Protein AF-A0A4Q6BEH5-F1 (afdb_monomer)

Nearest PDB structures (foldseek):
  8dt0-assembly1_A  TM=5.234E-01  e=3.826E+00  synthetic construct
  7x8v-assembly5_E  TM=5.220E-01  e=7.851E+00  Oryza sativa Japonica Group

Structure (mmCIF, N/CA/C/O backbone):
data_AF-A0A4Q6BEH5-F1
#
_entry.id   AF-A0A4Q6BEH5-F1
#
loop_
_atom_site.group_PDB
_atom_site.id
_atom_site.type_symbol
_atom_site.label_atom_id
_atom_site.label_alt_id
_atom_site.label_comp_id
_atom_site.label_asym_id
_atom_site.label_entity_id
_atom_site.label_seq_id
_atom_site.pdbx_PDB_ins_code
_atom_site.Cartn_x
_atom_site.Cartn_y
_atom_site.Cartn_z
_atom_site.occupancy
_atom_site.B_iso_or_equiv
_atom_site.auth_seq_id
_atom_site.auth_comp_id
_atom_site.auth_asym_id
_atom_site.auth_atom_id
_atom_site.pdbx_PDB_model_num
ATOM 1 N N . MET A 1 1 ? -16.291 10.462 12.151 1.00 59.78 1 MET A N 1
ATOM 2 C CA . MET A 1 1 ? -16.448 9.202 11.387 1.00 59.78 1 MET A CA 1
ATOM 3 C C . MET A 1 1 ? -16.302 9.312 9.857 1.00 59.78 1 MET A C 1
ATOM 5 O O . MET A 1 1 ? -15.693 8.395 9.317 1.00 59.78 1 MET A O 1
ATOM 9 N N . PRO A 1 2 ? -16.763 10.353 9.124 1.00 71.38 2 PRO A N 1
ATOM 10 C CA . PRO A 1 2 ? -16.763 10.308 7.649 1.00 71.38 2 PRO A CA 1
ATOM 11 C C . PRO A 1 2 ? -15.358 10.316 7.018 1.00 71.38 2 PRO A C 1
ATOM 13 O O . PRO A 1 2 ? -15.112 9.584 6.066 1.00 71.38 2 PRO A O 1
ATOM 16 N N . HIS A 1 3 ? -14.400 11.058 7.586 1.00 79.31 3 HIS A N 1
ATOM 17 C CA . HIS A 1 3 ? -13.045 11.169 7.022 1.00 79.31 3 HIS A CA 1
ATOM 18 C C . HIS A 1 3 ? -12.261 9.849 7.006 1.00 79.31 3 HIS A C 1
ATOM 20 O O . HIS A 1 3 ? -11.542 9.573 6.049 1.00 79.31 3 HIS A O 1
ATOM 26 N N . PHE A 1 4 ? -12.417 9.015 8.038 1.00 83.50 4 PHE A N 1
ATOM 27 C CA . PHE A 1 4 ? -11.734 7.723 8.118 1.00 83.50 4 PHE A CA 1
ATOM 28 C C . PHE A 1 4 ? -12.207 6.766 7.020 1.00 83.50 4 PHE A C 1
ATOM 30 O O . PHE A 1 4 ? -11.389 6.145 6.342 1.00 83.50 4 PHE A O 1
ATOM 37 N N . LEU A 1 5 ? -13.523 6.698 6.799 1.00 85.62 5 LEU A N 1
ATOM 38 C CA . LEU A 1 5 ? -14.100 5.885 5.734 1.00 85.62 5 LEU A CA 1
ATOM 39 C C . LEU A 1 5 ? -13.621 6.365 4.357 1.00 85.62 5 LEU A C 1
ATOM 41 O O . LEU A 1 5 ? -13.218 5.544 3.536 1.00 85.62 5 LEU A O 1
ATOM 45 N N . SER A 1 6 ? -13.584 7.681 4.128 1.00 88.38 6 SER A N 1
ATOM 46 C CA . SER A 1 6 ? -13.083 8.251 2.873 1.00 88.38 6 SER A CA 1
ATOM 47 C C . SER A 1 6 ? -11.621 7.886 2.603 1.00 88.38 6 SER A C 1
ATOM 49 O O . SER A 1 6 ? -11.298 7.499 1.484 1.00 88.38 6 SER A O 1
ATOM 51 N N . ILE A 1 7 ? -10.744 7.942 3.616 1.00 89.25 7 ILE A N 1
ATOM 52 C CA . ILE A 1 7 ? -9.331 7.536 3.482 1.00 89.25 7 ILE A CA 1
ATOM 53 C C . ILE A 1 7 ? -9.224 6.053 3.113 1.00 89.25 7 ILE A C 1
ATOM 55 O O . ILE A 1 7 ? -8.449 5.688 2.228 1.00 89.25 7 ILE A O 1
ATOM 59 N N . GLN A 1 8 ? -10.012 5.191 3.757 1.00 87.94 8 GLN A N 1
ATOM 60 C CA . GLN A 1 8 ? -10.006 3.757 3.467 1.00 87.94 8 GLN A CA 1
ATOM 61 C C . GLN A 1 8 ? -10.493 3.444 2.055 1.00 87.94 8 GLN A C 1
ATOM 63 O O . GLN A 1 8 ? -9.869 2.644 1.365 1.00 87.94 8 GLN A O 1
ATOM 68 N N . LEU A 1 9 ? -11.586 4.074 1.621 1.00 90.50 9 LEU A N 1
ATOM 69 C CA . LEU A 1 9 ? -12.121 3.888 0.274 1.00 90.50 9 LEU A CA 1
ATOM 70 C C . LEU A 1 9 ? -11.135 4.397 -0.773 1.00 90.50 9 LEU A C 1
ATOM 72 O O . LEU A 1 9 ? -10.811 3.667 -1.704 1.00 90.50 9 LEU A O 1
ATOM 76 N N . PHE A 1 10 ? -10.602 5.605 -0.585 1.00 92.88 10 PHE A N 1
ATOM 77 C CA . PHE A 1 10 ? -9.619 6.187 -1.490 1.00 92.88 10 PHE A CA 1
ATOM 78 C C . PHE A 1 10 ? -8.387 5.285 -1.630 1.00 92.88 10 PHE A C 1
ATOM 80 O O . PHE A 1 10 ? -8.060 4.852 -2.731 1.00 92.88 10 PHE A O 1
ATOM 87 N N . THR A 1 11 ? -7.743 4.927 -0.516 1.00 90.31 11 THR A N 1
ATOM 88 C CA . THR A 1 11 ? -6.553 4.056 -0.545 1.00 90.31 11 THR A CA 1
ATOM 89 C C . THR A 1 11 ? -6.863 2.642 -1.035 1.00 90.31 11 THR A C 1
ATOM 9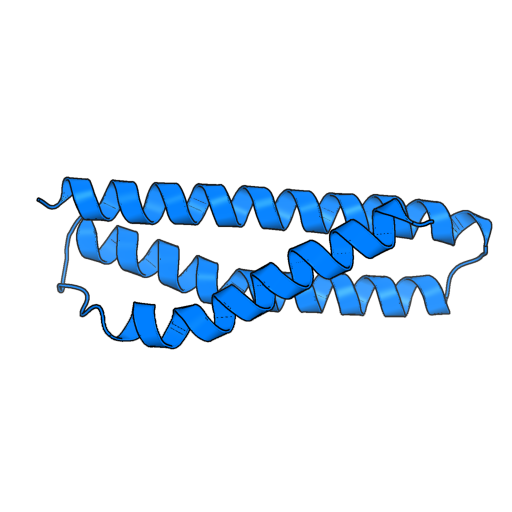1 O O . THR A 1 11 ? -6.016 2.026 -1.674 1.00 90.31 11 THR A O 1
ATOM 94 N N . GLY A 1 12 ? -8.085 2.147 -0.819 1.00 90.31 12 GLY A N 1
ATOM 95 C CA . GLY A 1 12 ? -8.559 0.877 -1.368 1.00 90.31 12 GLY A CA 1
ATOM 96 C C . GLY A 1 12 ? -8.711 0.901 -2.890 1.00 90.31 12 GLY A C 1
ATOM 97 O O . GLY A 1 12 ? -8.268 -0.030 -3.559 1.00 90.31 12 GLY A O 1
ATOM 98 N N . VAL A 1 13 ? -9.256 1.983 -3.460 1.00 94.50 13 VAL A N 1
ATOM 99 C CA . VAL A 1 13 ? -9.303 2.171 -4.922 1.00 94.50 13 VAL A CA 1
ATOM 100 C C . VAL A 1 13 ? -7.888 2.206 -5.494 1.00 94.50 13 VAL A C 1
ATOM 102 O O . VAL A 1 13 ? -7.611 1.509 -6.467 1.00 94.50 13 VAL A O 1
ATOM 105 N N . ILE A 1 14 ? -6.969 2.943 -4.860 1.00 92.81 14 ILE A N 1
ATOM 106 C CA . ILE A 1 14 ? -5.559 2.968 -5.275 1.00 92.81 14 ILE A CA 1
ATOM 107 C C . ILE A 1 14 ? -4.937 1.565 -5.205 1.00 92.81 14 ILE A C 1
ATOM 109 O O . ILE A 1 14 ? -4.244 1.162 -6.135 1.00 92.81 14 ILE A O 1
ATOM 113 N N . ALA A 1 15 ? -5.213 0.788 -4.155 1.00 92.19 15 ALA A N 1
ATOM 114 C CA . ALA A 1 15 ? -4.714 -0.582 -4.041 1.00 92.19 15 ALA A CA 1
ATOM 115 C C . ALA A 1 15 ? -5.239 -1.475 -5.177 1.00 92.19 15 ALA A C 1
ATOM 117 O O . ALA A 1 15 ? -4.476 -2.249 -5.751 1.00 92.19 15 ALA A O 1
ATOM 118 N N . GLY A 1 16 ? -6.509 -1.314 -5.560 1.00 91.06 16 GLY A N 1
ATOM 119 C CA . GLY A 1 16 ? -7.082 -1.972 -6.735 1.00 91.06 16 GLY A CA 1
ATOM 120 C C . GLY A 1 16 ? -6.371 -1.581 -8.034 1.00 91.06 16 GLY A C 1
ATOM 121 O O . GLY A 1 16 ? -6.014 -2.453 -8.826 1.00 91.06 16 GLY A O 1
ATOM 122 N N . LEU A 1 17 ? -6.082 -0.291 -8.228 1.00 92.25 17 LEU A N 1
ATOM 123 C CA . LEU A 1 17 ? -5.330 0.188 -9.395 1.00 92.25 17 LEU A CA 1
ATOM 124 C C . LEU A 1 17 ? -3.919 -0.404 -9.464 1.00 92.25 17 LEU A C 1
ATOM 126 O O . LEU A 1 17 ? -3.437 -0.687 -10.556 1.00 92.25 17 LEU A O 1
ATOM 130 N N . PHE A 1 18 ? -3.267 -0.640 -8.325 1.00 91.44 18 PHE A N 1
ATOM 131 C CA . PHE A 1 18 ? -1.946 -1.273 -8.291 1.00 91.44 18 PHE A CA 1
ATOM 132 C C . PHE A 1 18 ? -2.003 -2.725 -8.779 1.00 91.44 18 PHE A C 1
ATOM 134 O O . PHE A 1 18 ? -1.142 -3.143 -9.549 1.00 91.44 18 PHE A O 1
ATOM 141 N N . VAL A 1 19 ? -3.049 -3.471 -8.407 1.00 91.81 19 VAL A N 1
ATOM 142 C CA . VAL A 1 19 ? -3.272 -4.841 -8.898 1.00 91.81 19 VAL A CA 1
ATOM 143 C C . VAL A 1 19 ? -3.536 -4.852 -10.406 1.00 91.81 19 VAL A C 1
ATOM 145 O O . VAL A 1 19 ? -2.978 -5.682 -11.117 1.00 91.81 19 VAL A O 1
ATOM 148 N N . VAL A 1 20 ? -4.331 -3.907 -10.914 1.00 91.62 20 VAL A N 1
ATOM 149 C CA . VAL A 1 20 ? -4.589 -3.759 -12.360 1.00 91.62 20 VAL A CA 1
ATOM 150 C C . VAL A 1 20 ? -3.339 -3.291 -13.119 1.00 91.62 20 VAL A C 1
ATOM 152 O O . VAL A 1 20 ? -3.136 -3.662 -14.273 1.00 91.62 20 VAL A O 1
ATOM 155 N N . GLY A 1 21 ? -2.475 -2.508 -12.472 1.00 86.88 21 GLY A N 1
ATOM 156 C CA . GLY A 1 21 ? -1.209 -2.040 -13.030 1.00 86.88 21 GLY A CA 1
ATOM 157 C C . GLY A 1 21 ? -0.123 -3.117 -13.107 1.00 86.88 21 GLY A C 1
ATOM 158 O O . GLY A 1 21 ? 0.775 -2.992 -13.936 1.00 86.88 21 GLY A O 1
ATOM 159 N N . LEU A 1 22 ? -0.201 -4.186 -12.302 1.00 88.00 22 LEU A N 1
ATOM 160 C CA . LEU A 1 22 ? 0.786 -5.276 -12.303 1.00 88.00 22 LEU A CA 1
ATOM 161 C C . LEU A 1 22 ? 0.961 -5.925 -13.689 1.00 88.00 22 LEU A C 1
ATOM 163 O O . LEU A 1 22 ? 2.101 -5.984 -14.146 1.00 88.00 22 LEU A O 1
ATOM 167 N N . PRO A 1 23 ? -0.103 -6.363 -14.398 1.00 86.06 23 PRO A N 1
ATOM 168 C CA . PRO A 1 23 ? 0.020 -6.873 -15.762 1.00 86.06 23 PRO A CA 1
ATOM 169 C C . PRO A 1 23 ? 0.736 -5.907 -16.706 1.00 86.06 23 PRO A C 1
ATOM 171 O O . PRO A 1 23 ? 1.642 -6.316 -17.424 1.00 86.06 23 PRO A O 1
ATOM 174 N N . VAL A 1 24 ? 0.379 -4.619 -16.666 1.00 85.75 24 VAL A N 1
ATOM 175 C CA . VAL A 1 24 ? 0.999 -3.586 -17.512 1.00 85.75 24 VAL A CA 1
ATOM 176 C C . VAL A 1 24 ? 2.488 -3.447 -17.194 1.00 85.75 24 VAL A C 1
ATOM 178 O O . VAL A 1 24 ? 3.308 -3.329 -18.099 1.00 85.75 24 VAL A O 1
ATOM 181 N N . TRP A 1 25 ? 2.852 -3.511 -15.914 1.00 88.62 25 TRP A N 1
ATOM 182 C CA . TRP A 1 25 ? 4.241 -3.425 -15.470 1.00 88.62 25 TRP A CA 1
ATOM 183 C C . TRP A 1 25 ? 5.077 -4.637 -15.891 1.00 88.62 25 TRP A C 1
ATOM 185 O O . TRP A 1 25 ? 6.235 -4.488 -16.278 1.00 88.62 25 TRP A O 1
ATOM 195 N N . LEU A 1 26 ? 4.482 -5.833 -15.846 1.00 85.56 26 LEU A N 1
ATOM 196 C CA . LEU A 1 26 ? 5.119 -7.090 -16.244 1.00 85.56 26 LEU A CA 1
ATOM 197 C C . LEU A 1 26 ? 5.380 -7.184 -17.753 1.00 85.56 26 LEU A C 1
ATOM 199 O O . LEU A 1 26 ? 6.283 -7.912 -18.155 1.00 85.56 26 LEU A O 1
ATOM 203 N N . LEU A 1 27 ? 4.635 -6.443 -18.581 1.00 84.62 27 LEU A N 1
ATOM 204 C CA . LEU A 1 27 ? 4.917 -6.338 -20.018 1.00 84.62 27 LEU A CA 1
ATOM 205 C C . LEU A 1 27 ? 6.215 -5.570 -20.312 1.00 84.62 27 LEU A C 1
ATOM 207 O O . LEU A 1 27 ? 6.797 -5.744 -21.382 1.00 84.62 27 LEU A O 1
ATOM 211 N N . GLY A 1 28 ? 6.689 -4.737 -19.382 1.00 79.31 28 GLY A N 1
ATOM 212 C CA . GLY A 1 28 ? 8.020 -4.146 -19.477 1.00 79.31 28 GLY A CA 1
ATOM 213 C C . GLY A 1 28 ? 9.081 -5.217 -19.233 1.00 79.31 28 GLY A C 1
ATOM 214 O O . GLY A 1 28 ? 9.195 -5.712 -18.116 1.00 79.31 28 GLY A O 1
ATOM 215 N N . LEU A 1 29 ? 9.857 -5.581 -20.257 1.00 74.25 29 LEU A N 1
ATOM 216 C CA . LEU A 1 29 ? 10.973 -6.520 -20.119 1.00 74.25 29 LEU A CA 1
ATOM 217 C C . LEU A 1 29 ? 12.158 -5.815 -19.433 1.00 74.25 29 LEU A C 1
ATOM 219 O O . LEU A 1 29 ? 12.735 -4.900 -20.028 1.00 74.25 29 LEU A O 1
ATOM 223 N N . PRO A 1 30 ? 12.556 -6.200 -18.205 1.00 73.31 30 PRO A N 1
ATOM 2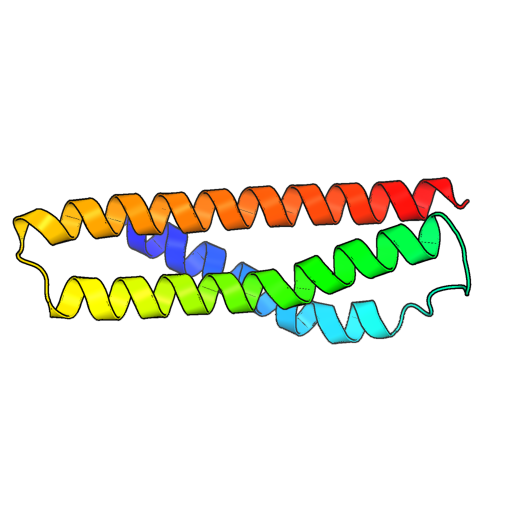24 C CA . PRO A 1 30 ? 13.758 -5.649 -17.601 1.00 73.31 30 PRO A CA 1
ATOM 225 C C . PRO A 1 30 ? 14.993 -6.172 -18.348 1.00 73.31 30 PRO A C 1
ATOM 227 O O . PRO A 1 30 ? 15.145 -7.375 -18.553 1.00 73.31 30 PRO A O 1
ATOM 230 N N . GLY A 1 31 ? 15.899 -5.271 -18.735 1.00 68.19 31 GLY A N 1
ATOM 231 C CA . GLY A 1 31 ? 17.253 -5.659 -19.140 1.00 68.19 31 GLY A CA 1
ATOM 232 C C . GLY A 1 31 ? 18.004 -6.359 -17.997 1.00 68.19 31 GLY A C 1
ATOM 233 O O . GLY A 1 31 ? 17.627 -6.232 -16.833 1.00 68.19 31 GLY A O 1
ATOM 234 N N . VAL A 1 32 ? 19.066 -7.099 -18.327 1.00 66.69 32 VAL A N 1
ATOM 235 C CA . VAL A 1 32 ? 19.764 -7.982 -17.370 1.00 66.69 32 VAL A CA 1
ATOM 236 C C . VAL A 1 32 ? 20.474 -7.196 -16.263 1.00 66.69 32 VAL A C 1
ATOM 238 O O . VAL A 1 32 ? 20.449 -7.642 -15.125 1.00 66.69 32 VAL A O 1
ATOM 241 N N . ASP A 1 33 ? 20.991 -5.996 -16.549 1.00 63.97 33 ASP A N 1
ATOM 242 C CA . ASP A 1 33 ? 21.576 -5.103 -15.546 1.00 63.97 33 ASP A CA 1
ATOM 243 C C . ASP A 1 33 ? 21.523 -3.638 -16.007 1.00 63.97 33 ASP A C 1
ATOM 245 O O . ASP A 1 33 ? 21.841 -3.318 -17.151 1.00 63.97 33 ASP A O 1
ATOM 249 N N . GLY A 1 34 ? 21.096 -2.727 -15.123 1.00 79.44 34 GLY A N 1
ATOM 250 C CA . GLY A 1 34 ? 21.058 -1.290 -15.412 1.00 79.44 34 GLY A CA 1
ATOM 251 C C . GLY A 1 34 ? 20.124 -0.472 -14.516 1.00 79.44 34 GLY A C 1
ATOM 252 O O . GLY A 1 34 ? 19.345 -1.000 -13.715 1.00 79.44 34 GLY A O 1
ATOM 253 N N . HIS A 1 35 ? 20.177 0.854 -14.671 1.00 81.81 35 HIS A N 1
ATOM 254 C CA . HIS A 1 35 ? 19.291 1.790 -13.966 1.00 81.81 35 HIS A CA 1
ATOM 255 C C . HIS A 1 35 ? 17.801 1.527 -14.260 1.00 81.81 35 HIS A C 1
ATOM 257 O O . HIS A 1 35 ? 16.965 1.686 -13.360 1.00 81.81 35 HIS A O 1
ATOM 263 N N . TYR A 1 36 ? 17.496 1.025 -15.463 1.00 86.06 36 TYR A N 1
ATOM 264 C CA . TYR A 1 36 ? 16.169 0.565 -15.871 1.00 86.06 36 TYR A CA 1
ATOM 265 C C . TYR A 1 36 ? 15.682 -0.629 -15.048 1.00 86.06 36 TYR A C 1
ATOM 267 O O . TYR A 1 36 ? 14.653 -0.531 -14.384 1.00 86.06 36 TYR A O 1
ATOM 275 N N . ALA A 1 37 ? 16.452 -1.720 -14.998 1.00 87.69 37 ALA A N 1
ATOM 276 C CA . A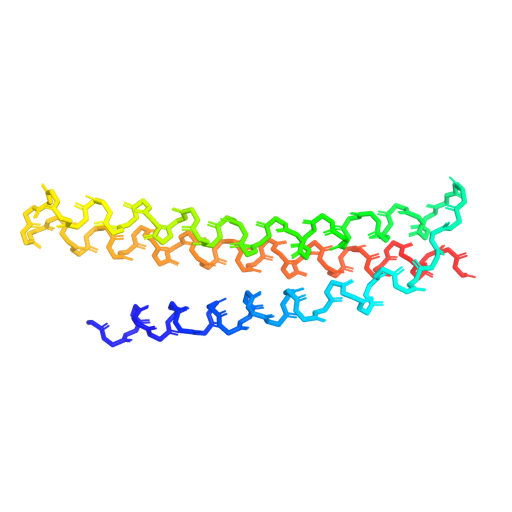LA A 1 37 ? 16.090 -2.932 -14.260 1.00 87.69 37 ALA A CA 1
ATOM 277 C C . ALA A 1 37 ? 15.881 -2.660 -12.759 1.00 87.69 37 ALA A C 1
ATOM 279 O O . ALA A 1 37 ? 14.938 -3.166 -12.145 1.00 87.69 37 ALA A O 1
ATOM 280 N N . ARG A 1 38 ? 16.718 -1.793 -12.168 1.00 88.62 38 ARG A N 1
ATOM 281 C CA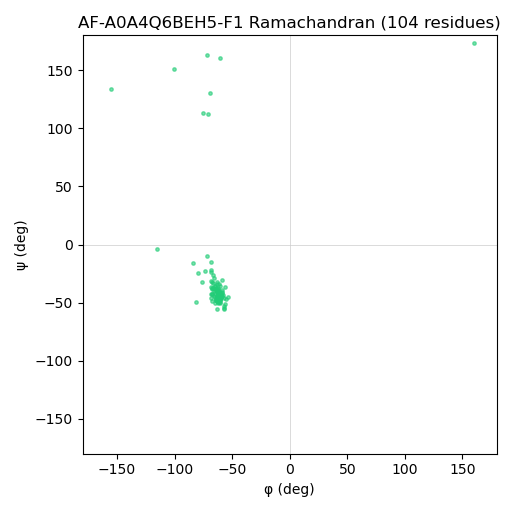 . ARG A 1 38 ? 16.565 -1.355 -10.772 1.00 88.62 38 ARG A CA 1
ATOM 282 C C . ARG A 1 38 ? 15.259 -0.587 -10.555 1.00 88.62 38 ARG A C 1
ATOM 284 O O . ARG A 1 38 ? 14.563 -0.860 -9.578 1.00 88.62 38 ARG A O 1
ATOM 291 N N . GLY A 1 39 ? 14.928 0.350 -11.445 1.00 89.94 39 GLY A N 1
ATOM 292 C CA . GLY A 1 39 ? 13.662 1.082 -11.395 1.00 89.94 39 GLY A CA 1
ATOM 293 C C . GLY A 1 39 ? 12.469 0.143 -11.548 1.00 89.94 39 GLY A C 1
ATOM 294 O O . GLY A 1 39 ? 11.578 0.133 -10.704 1.00 89.94 39 GLY A O 1
ATOM 295 N N . TRP A 1 40 ? 12.508 -0.726 -12.557 1.00 91.88 40 TRP A N 1
ATOM 296 C CA . TRP A 1 40 ? 11.467 -1.713 -12.828 1.00 91.88 40 TRP A CA 1
ATOM 297 C C . TRP A 1 40 ? 11.195 -2.612 -11.617 1.00 91.88 40 TRP A C 1
ATOM 299 O O . TRP A 1 40 ? 10.042 -2.749 -11.206 1.00 91.88 40 TRP A O 1
ATOM 309 N N . LYS A 1 41 ? 12.247 -3.142 -10.976 1.00 91.88 41 LYS A N 1
ATOM 310 C CA . LYS A 1 41 ? 12.135 -3.972 -9.765 1.00 91.88 41 LYS A CA 1
ATOM 311 C C . LYS A 1 41 ? 11.546 -3.200 -8.583 1.00 91.88 41 LYS A C 1
ATOM 313 O O . LYS A 1 41 ? 10.728 -3.749 -7.848 1.00 91.88 41 LYS A O 1
ATOM 318 N N . LEU A 1 42 ? 11.944 -1.939 -8.393 1.00 92.88 42 LEU A N 1
ATOM 319 C CA . LEU A 1 42 ? 11.375 -1.079 -7.350 1.00 92.88 42 LEU A CA 1
ATOM 320 C C . LEU A 1 42 ? 9.873 -0.880 -7.562 1.00 92.88 42 LEU A C 1
ATOM 322 O O . LEU A 1 42 ? 9.102 -1.110 -6.635 1.00 92.88 42 LEU A O 1
ATOM 326 N N . GLY A 1 43 ? 9.455 -0.511 -8.774 1.00 92.56 43 GLY A N 1
ATOM 327 C CA . GLY A 1 43 ? 8.038 -0.321 -9.073 1.00 92.56 43 GLY A CA 1
ATOM 328 C C . GLY A 1 43 ? 7.231 -1.614 -8.977 1.00 92.56 43 GLY A C 1
ATOM 329 O O . GLY A 1 43 ? 6.147 -1.589 -8.406 1.00 92.56 43 GLY A O 1
ATOM 330 N N . LEU A 1 44 ? 7.783 -2.752 -9.415 1.00 93.31 44 LEU A N 1
ATOM 331 C CA . LEU A 1 44 ? 7.130 -4.056 -9.271 1.00 93.31 44 LEU A CA 1
ATOM 332 C C . LEU A 1 44 ? 6.895 -4.396 -7.795 1.00 93.31 44 LEU A C 1
ATOM 334 O O . LEU A 1 44 ? 5.785 -4.761 -7.410 1.00 93.31 44 LEU A O 1
ATOM 338 N N . ASN A 1 45 ? 7.919 -4.216 -6.957 1.00 93.12 45 ASN A N 1
ATOM 339 C CA . ASN A 1 45 ? 7.795 -4.407 -5.515 1.00 93.12 45 ASN A CA 1
ATOM 340 C C . ASN A 1 45 ? 6.717 -3.488 -4.933 1.00 93.12 45 ASN A C 1
ATOM 342 O O . ASN A 1 45 ? 5.900 -3.931 -4.136 1.00 93.12 45 ASN A O 1
ATOM 346 N N . THR A 1 46 ? 6.675 -2.218 -5.335 1.00 94.50 46 THR A N 1
ATOM 347 C CA . THR A 1 46 ? 5.654 -1.278 -4.861 1.00 94.50 46 THR A CA 1
ATOM 348 C C . THR A 1 46 ? 4.242 -1.687 -5.277 1.00 94.50 46 THR A C 1
ATOM 350 O O . THR A 1 46 ? 3.346 -1.693 -4.432 1.00 94.50 46 THR A O 1
ATOM 353 N N . LEU A 1 47 ? 4.053 -2.075 -6.541 1.00 92.88 47 LEU A N 1
ATOM 354 C CA . LEU A 1 47 ? 2.777 -2.555 -7.075 1.00 92.88 47 LEU A CA 1
ATOM 355 C C . LEU A 1 47 ? 2.288 -3.819 -6.358 1.00 92.88 47 LEU A C 1
ATOM 357 O O . LEU A 1 47 ? 1.092 -3.967 -6.126 1.00 92.88 47 LEU A O 1
ATOM 361 N N . PHE A 1 48 ? 3.209 -4.696 -5.958 1.00 92.94 48 PHE A N 1
ATOM 362 C CA . PHE A 1 48 ? 2.890 -5.935 -5.256 1.00 92.94 48 PHE A CA 1
ATOM 363 C C . PHE A 1 48 ? 2.657 -5.740 -3.749 1.00 92.94 48 PHE A C 1
ATOM 365 O O . PHE A 1 48 ? 1.659 -6.204 -3.202 1.00 92.94 48 PHE A O 1
ATOM 372 N N . PHE A 1 49 ? 3.556 -5.042 -3.050 1.00 93.88 49 PHE A N 1
ATOM 373 C CA . PHE A 1 49 ? 3.501 -4.927 -1.590 1.00 93.88 49 PHE A CA 1
ATOM 374 C C . PHE A 1 49 ? 2.434 -3.956 -1.096 1.00 93.88 49 PHE A C 1
ATOM 376 O O . PHE A 1 49 ? 1.875 -4.188 -0.026 1.00 93.88 49 PHE A O 1
ATOM 383 N N . TYR A 1 50 ? 2.120 -2.891 -1.836 1.00 93.31 50 TYR A N 1
ATOM 384 C CA . TYR A 1 50 ? 1.103 -1.928 -1.407 1.00 93.31 50 TYR A CA 1
ATOM 385 C C . TYR A 1 50 ? -0.277 -2.566 -1.143 1.00 93.31 50 TYR A C 1
ATOM 387 O O . TYR A 1 50 ? -0.776 -2.405 -0.026 1.00 93.31 50 TYR A O 1
ATOM 395 N N . PRO A 1 51 ? -0.890 -3.336 -2.072 1.00 94.62 51 PRO A N 1
ATOM 396 C CA . PRO A 1 51 ? -2.175 -3.986 -1.807 1.00 94.62 51 PRO A CA 1
ATOM 397 C C . PRO A 1 51 ? -2.096 -5.014 -0.670 1.00 94.62 51 PRO A C 1
ATOM 399 O O . PRO A 1 51 ? -3.032 -5.121 0.121 1.00 94.62 51 PRO A O 1
ATOM 402 N N . ILE A 1 52 ? -0.969 -5.721 -0.521 1.00 95.56 52 ILE A N 1
ATOM 403 C CA . ILE A 1 52 ? -0.762 -6.675 0.580 1.00 95.56 52 ILE A CA 1
ATOM 404 C C . ILE A 1 52 ? -0.737 -5.950 1.929 1.00 95.56 52 ILE A C 1
ATOM 406 O O . ILE A 1 52 ? -1.461 -6.327 2.847 1.00 95.56 52 ILE A O 1
ATOM 410 N N . LEU A 1 53 ? 0.062 -4.889 2.056 1.00 95.38 53 LEU A N 1
ATOM 411 C CA . LEU A 1 53 ? 0.167 -4.105 3.288 1.00 95.38 53 LEU A CA 1
ATOM 412 C C . LEU A 1 53 ? -1.150 -3.394 3.621 1.00 95.38 53 LEU A C 1
ATOM 414 O O . LEU A 1 53 ? -1.526 -3.319 4.792 1.00 95.38 53 LEU A O 1
ATOM 418 N N . TRP A 1 54 ? -1.883 -2.937 2.603 1.00 95.81 54 TRP A N 1
ATOM 419 C CA . TRP A 1 54 ? -3.228 -2.391 2.768 1.00 95.81 54 TRP A CA 1
ATOM 420 C C . TRP A 1 54 ? -4.187 -3.437 3.362 1.00 95.81 54 TRP A C 1
ATOM 422 O O . TRP A 1 54 ? -4.843 -3.165 4.371 1.00 95.81 54 TRP A O 1
ATOM 432 N N . LEU A 1 55 ? -4.217 -4.657 2.807 1.00 95.44 55 LEU A N 1
ATOM 433 C CA . LEU A 1 55 ? -5.045 -5.763 3.310 1.00 95.44 55 LEU A CA 1
ATOM 434 C C . LEU A 1 55 ? -4.642 -6.210 4.719 1.00 95.44 55 LEU A C 1
ATOM 436 O O . LEU A 1 55 ? -5.508 -6.509 5.546 1.00 95.44 55 LEU A O 1
ATOM 440 N N . LEU A 1 56 ? -3.343 -6.234 5.020 1.00 96.50 56 LEU A N 1
ATOM 441 C CA . LEU A 1 56 ? -2.841 -6.543 6.357 1.00 96.50 56 LEU A CA 1
ATOM 442 C C . LEU A 1 56 ? -3.320 -5.506 7.376 1.00 96.50 56 LEU A C 1
ATOM 444 O O . LEU A 1 56 ? -3.914 -5.892 8.383 1.00 96.50 56 LEU A O 1
ATOM 448 N N . ASN A 1 57 ? -3.156 -4.208 7.098 1.00 95.31 57 ASN A N 1
ATOM 449 C CA . ASN A 1 57 ? -3.658 -3.145 7.975 1.00 95.31 57 ASN A CA 1
ATOM 450 C C . ASN A 1 57 ? -5.182 -3.243 8.155 1.00 95.31 57 ASN A C 1
ATOM 452 O O . ASN A 1 57 ? -5.684 -3.131 9.273 1.00 95.31 57 ASN A O 1
ATOM 456 N N . ARG A 1 58 ? -5.926 -3.540 7.079 1.00 93.62 58 ARG A N 1
ATOM 457 C CA . ARG A 1 58 ? -7.379 -3.758 7.136 1.00 93.62 58 ARG A CA 1
ATOM 458 C C . ARG A 1 58 ? -7.755 -4.920 8.052 1.00 93.62 58 ARG A C 1
ATOM 460 O O . ARG A 1 58 ? -8.680 -4.791 8.852 1.00 93.62 58 ARG A O 1
ATOM 467 N N . THR A 1 59 ? -7.038 -6.034 7.942 1.00 94.50 59 THR A N 1
ATOM 468 C CA . THR A 1 59 ? -7.278 -7.250 8.730 1.00 94.50 59 THR A CA 1
ATOM 469 C C . THR A 1 59 ? -6.943 -7.031 10.202 1.00 94.50 59 THR A C 1
ATOM 471 O O . THR A 1 59 ? -7.711 -7.436 11.074 1.00 94.50 59 THR A O 1
ATOM 474 N N . VAL A 1 60 ? -5.826 -6.357 10.491 1.00 94.56 60 VAL A N 1
ATOM 475 C CA . VAL A 1 60 ? -5.420 -5.993 11.856 1.00 94.56 60 VAL A CA 1
ATOM 476 C C . VAL A 1 60 ? -6.440 -5.048 12.479 1.00 94.56 60 VAL A C 1
ATOM 478 O O . VAL A 1 60 ? -6.924 -5.330 13.571 1.00 94.56 60 VAL A O 1
ATOM 481 N N . TYR A 1 61 ? -6.834 -3.990 11.765 1.00 93.06 61 TYR A N 1
ATOM 482 C CA . TYR A 1 61 ? -7.864 -3.060 12.222 1.00 93.06 61 TYR A CA 1
ATOM 483 C C . TYR A 1 61 ? -9.182 -3.785 12.521 1.00 93.06 61 TYR A C 1
ATOM 485 O O . TYR A 1 61 ? -9.762 -3.581 13.582 1.00 93.06 61 TYR A O 1
ATOM 493 N N . TRP A 1 62 ? -9.630 -4.682 11.635 1.00 92.75 62 TRP A N 1
ATOM 494 C CA . TRP A 1 62 ? -10.872 -5.428 11.845 1.00 92.75 62 TRP A CA 1
ATOM 495 C C . TRP A 1 62 ? -10.814 -6.344 13.077 1.00 92.75 62 TRP A C 1
ATOM 497 O O . TRP A 1 62 ? -11.760 -6.402 13.860 1.00 92.75 62 TRP A O 1
ATOM 507 N N . ARG A 1 63 ? -9.681 -7.017 13.306 1.00 92.94 63 ARG A N 1
ATOM 508 C CA . ARG A 1 63 ? -9.473 -7.823 14.520 1.00 92.94 63 ARG A CA 1
ATOM 509 C C . ARG A 1 63 ? -9.411 -6.970 15.785 1.00 92.94 63 ARG A C 1
ATOM 511 O O . ARG A 1 63 ? -9.905 -7.415 16.817 1.00 92.94 63 ARG A O 1
ATOM 518 N N . ALA A 1 64 ? -8.812 -5.784 15.702 1.00 90.81 64 ALA A N 1
ATOM 519 C CA . ALA A 1 64 ? -8.684 -4.865 16.823 1.00 90.81 64 ALA A CA 1
ATOM 520 C C . ALA A 1 64 ? -10.048 -4.309 17.248 1.00 90.81 64 ALA A C 1
ATOM 522 O O . ALA A 1 64 ? -10.407 -4.430 18.413 1.00 90.81 64 ALA A O 1
ATOM 523 N N . ILE A 1 65 ? -10.867 -3.818 16.308 1.00 91.19 65 ILE A N 1
ATOM 524 C CA . ILE A 1 65 ? -12.191 -3.271 16.652 1.00 91.19 65 ILE A CA 1
ATOM 525 C C . ILE A 1 65 ? -13.134 -4.318 17.254 1.00 91.19 65 ILE A C 1
ATOM 527 O O . ILE A 1 65 ? -13.914 -3.981 18.133 1.00 91.19 65 ILE A O 1
ATOM 531 N N . ASN A 1 66 ? -13.033 -5.588 16.841 1.00 89.75 66 ASN A N 1
ATOM 532 C CA . ASN A 1 66 ? -13.860 -6.668 17.392 1.00 89.75 66 ASN A CA 1
ATOM 533 C C . ASN A 1 66 ? -13.519 -6.997 18.856 1.00 89.75 66 ASN A C 1
ATOM 535 O O . ASN A 1 66 ? -14.269 -7.720 19.507 1.00 89.75 66 ASN A O 1
ATOM 539 N N . ARG A 1 67 ? -12.368 -6.532 19.356 1.00 88.19 67 ARG A N 1
ATOM 540 C CA . ARG A 1 67 ? -11.879 -6.786 20.719 1.00 88.19 67 ARG A CA 1
ATOM 541 C C . ARG A 1 67 ? -11.793 -5.524 21.576 1.00 88.19 67 ARG A C 1
ATOM 543 O O . ARG A 1 67 ? -11.452 -5.635 22.748 1.00 88.19 67 ARG A O 1
ATOM 550 N N . SER A 1 68 ? -12.071 -4.359 21.001 1.00 86.81 68 SER A N 1
ATOM 551 C CA . SER A 1 68 ? -11.844 -3.067 21.640 1.00 86.81 68 SER A CA 1
ATOM 552 C C . SER A 1 68 ? -13.110 -2.467 22.232 1.00 86.81 68 SER A C 1
ATOM 554 O O . SER A 1 68 ? -14.216 -2.673 21.737 1.00 86.81 68 SER A O 1
ATOM 556 N N . SER A 1 69 ? -12.920 -1.681 23.289 1.00 88.69 69 SER A N 1
ATOM 557 C CA . SER A 1 69 ? -13.967 -0.835 23.866 1.00 88.69 69 SER A CA 1
ATOM 558 C C . SER A 1 69 ? -14.287 0.363 22.958 1.00 88.69 69 SER A C 1
ATOM 560 O O . SER A 1 69 ? -13.492 0.736 22.090 1.00 88.69 69 SER A O 1
ATOM 562 N N . GLU A 1 70 ? -15.434 1.019 23.168 1.00 81.75 70 GLU A N 1
ATOM 563 C CA . GLU A 1 70 ? -15.821 2.208 22.386 1.00 81.75 70 GLU A CA 1
ATOM 564 C C . GLU A 1 70 ? -14.770 3.330 22.447 1.00 81.75 70 GLU A C 1
ATOM 566 O O . GLU A 1 70 ? -14.500 3.984 21.438 1.00 81.75 70 GLU A O 1
ATOM 571 N N . SER A 1 71 ? -14.114 3.513 23.598 1.00 82.00 71 SER A N 1
ATOM 572 C CA . SER A 1 71 ? -13.045 4.503 23.779 1.00 82.00 71 SER A CA 1
ATOM 573 C C . SER A 1 71 ? -11.776 4.187 22.981 1.00 82.00 71 SER A C 1
ATOM 575 O O . SER A 1 71 ? -11.085 5.099 22.526 1.00 82.00 71 SER A O 1
ATOM 577 N N . GLU A 1 72 ? -11.467 2.907 22.771 1.00 88.69 72 GLU A N 1
ATOM 578 C CA . GLU A 1 72 ? -10.304 2.468 21.987 1.00 88.69 72 GLU A CA 1
ATOM 579 C C . GLU A 1 72 ? -10.561 2.543 20.477 1.00 88.69 72 GLU A C 1
ATOM 581 O O . GLU A 1 72 ? -9.628 2.691 19.685 1.00 88.69 72 GLU A O 1
ATOM 586 N N . LEU A 1 73 ? -11.826 2.486 20.055 1.00 88.00 73 LEU A N 1
ATOM 587 C CA . LEU A 1 73 ? -12.209 2.481 18.645 1.00 88.00 73 LEU A CA 1
ATOM 588 C C . LEU A 1 73 ? -11.705 3.731 17.904 1.00 88.00 73 LEU A C 1
ATOM 590 O O . LEU A 1 73 ? -11.181 3.629 16.794 1.00 88.00 73 LEU A O 1
ATOM 594 N N . ALA A 1 74 ? -11.801 4.906 18.532 1.00 87.56 74 ALA A N 1
ATOM 595 C CA . ALA A 1 74 ? -11.308 6.163 17.963 1.00 87.56 74 ALA A CA 1
ATOM 596 C C . ALA A 1 74 ? -9.776 6.174 17.792 1.00 87.56 74 ALA A C 1
ATOM 598 O O . ALA A 1 74 ? -9.254 6.701 16.802 1.00 87.56 74 ALA A O 1
ATOM 599 N N . GLN A 1 75 ? -9.049 5.553 18.725 1.00 90.75 75 GLN A N 1
ATOM 600 C CA . GLN A 1 75 ? -7.593 5.427 18.655 1.00 90.75 75 GLN A CA 1
ATOM 601 C C . GLN A 1 75 ? -7.188 4.491 17.512 1.00 90.75 75 GLN A C 1
ATOM 603 O O . GLN A 1 75 ? -6.349 4.857 16.688 1.00 90.75 75 GLN A O 1
ATOM 608 N N . TRP A 1 76 ? -7.851 3.337 17.385 1.00 91.44 76 TRP A N 1
ATOM 609 C CA . TRP A 1 76 ? -7.620 2.398 16.284 1.00 91.44 76 TRP A CA 1
ATOM 610 C C . TRP A 1 76 ? -7.949 2.986 14.913 1.00 91.44 76 TRP A C 1
ATOM 612 O O . TRP A 1 76 ? -7.215 2.744 13.954 1.00 91.44 76 TRP A O 1
ATOM 622 N N . GLN A 1 77 ? -9.017 3.781 14.808 1.00 91.38 77 GLN A N 1
ATOM 623 C CA . GLN A 1 77 ? -9.352 4.505 13.579 1.00 91.38 77 GLN A CA 1
ATOM 624 C C . GLN A 1 77 ? -8.247 5.491 13.196 1.00 91.38 77 GLN A C 1
ATOM 626 O O . GLN A 1 77 ? -7.803 5.514 12.048 1.00 91.38 77 GLN A O 1
ATOM 631 N N . THR A 1 78 ? -7.759 6.270 14.161 1.00 91.31 78 THR A N 1
ATOM 632 C CA . THR A 1 78 ? -6.689 7.246 13.925 1.00 91.31 78 THR A CA 1
ATOM 633 C C . THR A 1 78 ? -5.391 6.550 13.515 1.00 91.31 78 THR A C 1
ATOM 635 O O . THR A 1 78 ? -4.795 6.907 12.499 1.00 91.31 78 THR A O 1
ATOM 638 N N . LEU A 1 79 ? -4.994 5.499 14.239 1.00 93.94 79 LEU A N 1
ATOM 639 C CA . LEU A 1 79 ? -3.791 4.721 13.950 1.00 93.94 79 LEU A CA 1
ATOM 640 C C . LEU A 1 79 ? -3.862 4.048 12.574 1.00 93.94 79 LEU A C 1
ATOM 642 O O . LEU A 1 79 ? -2.946 4.189 11.766 1.00 93.94 79 LEU A O 1
ATOM 646 N N . SER A 1 80 ? -4.963 3.356 12.272 1.00 94.12 80 SER A N 1
ATOM 647 C CA . SER A 1 80 ? -5.144 2.692 10.978 1.00 94.12 80 SER A CA 1
ATOM 648 C C . SER A 1 80 ? -5.175 3.703 9.828 1.00 94.12 80 SER A C 1
ATOM 650 O O . SER A 1 80 ? -4.576 3.452 8.781 1.00 94.12 80 SER A O 1
ATOM 652 N N . GLY A 1 81 ? -5.807 4.865 10.032 1.00 92.38 81 GLY A N 1
ATOM 653 C CA . GLY A 1 81 ? -5.820 5.973 9.077 1.00 92.38 81 GLY A CA 1
ATOM 654 C C . GLY A 1 81 ? -4.420 6.511 8.783 1.00 92.38 81 GLY A C 1
ATOM 655 O O . GLY A 1 81 ? -4.052 6.647 7.616 1.00 92.38 81 GLY A O 1
ATOM 656 N N . LEU A 1 82 ? -3.612 6.738 9.823 1.00 94.94 82 LEU A N 1
ATOM 657 C CA . LEU A 1 82 ? -2.211 7.141 9.682 1.00 94.94 82 LEU A CA 1
ATOM 658 C C . LEU A 1 82 ? -1.399 6.098 8.908 1.00 94.94 82 LEU A C 1
ATOM 660 O O . LEU A 1 82 ? -0.661 6.464 7.997 1.00 94.94 82 LEU A O 1
ATOM 664 N N . ILE A 1 83 ? -1.578 4.807 9.205 1.00 95.69 83 ILE A N 1
ATOM 665 C CA . ILE A 1 83 ? -0.899 3.724 8.479 1.00 95.69 83 ILE A CA 1
ATOM 666 C C . ILE A 1 83 ?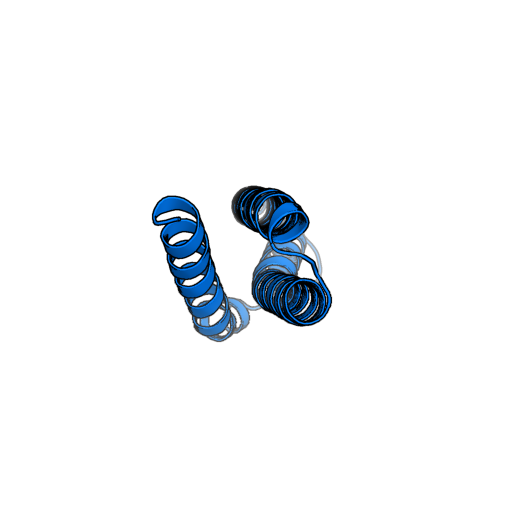 -1.261 3.756 6.990 1.00 95.69 83 ILE A C 1
ATOM 668 O O . ILE A 1 83 ? -0.365 3.672 6.153 1.00 95.69 83 ILE A O 1
ATOM 672 N N . TYR A 1 84 ? -2.538 3.928 6.627 1.00 93.75 84 TYR A N 1
ATOM 673 C CA . TYR A 1 84 ? -2.934 4.031 5.217 1.00 93.75 84 TYR A CA 1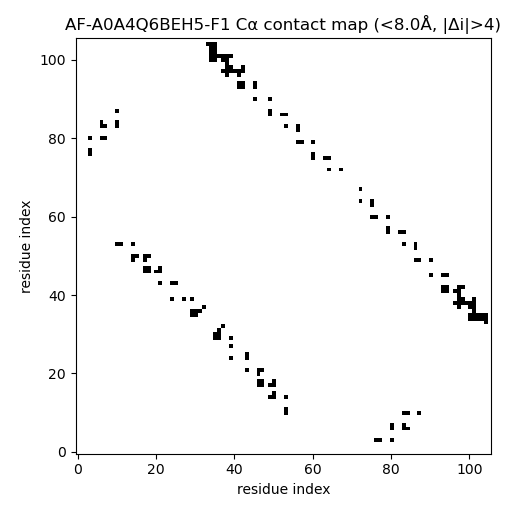
ATOM 674 C C . TYR A 1 84 ? -2.290 5.2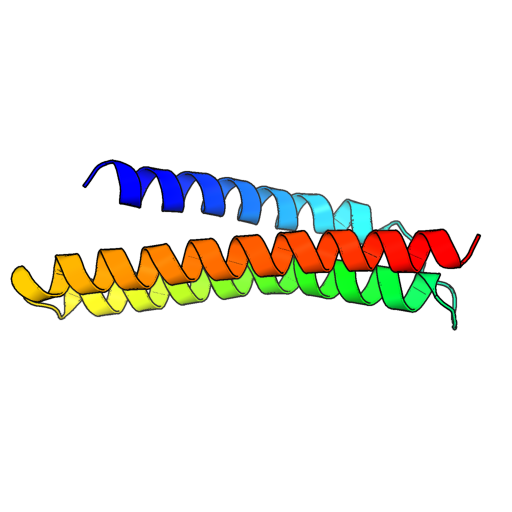25 4.505 1.00 93.75 84 TYR A C 1
ATOM 676 O O . TYR A 1 84 ? -1.834 5.077 3.371 1.00 93.75 84 TYR A O 1
ATOM 684 N N . ILE A 1 85 ? -2.220 6.385 5.166 1.00 94.06 85 ILE A N 1
ATOM 68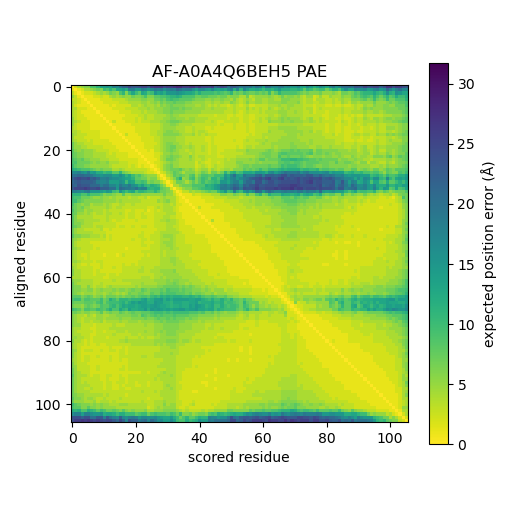5 C CA . ILE A 1 85 ? -1.568 7.582 4.616 1.00 94.06 85 ILE A CA 1
ATOM 686 C C . ILE A 1 85 ? -0.072 7.325 4.415 1.00 94.06 85 ILE A C 1
ATOM 688 O O . ILE A 1 85 ? 0.447 7.582 3.332 1.00 94.06 85 ILE A O 1
ATOM 692 N N . VAL A 1 86 ? 0.615 6.775 5.419 1.00 96.19 86 VAL A N 1
ATOM 693 C CA . VAL A 1 86 ? 2.048 6.458 5.335 1.00 96.19 86 VAL A CA 1
ATOM 694 C C . VAL A 1 86 ? 2.316 5.458 4.212 1.00 96.19 86 VAL A C 1
ATOM 696 O O . VAL A 1 86 ? 3.186 5.703 3.379 1.00 96.19 86 VAL A O 1
ATOM 699 N N . LEU A 1 87 ? 1.541 4.372 4.134 1.00 95.12 87 LEU A N 1
ATOM 700 C CA . LEU A 1 87 ? 1.662 3.385 3.060 1.00 95.12 87 LEU A CA 1
ATOM 701 C C . LEU A 1 87 ? 1.463 4.023 1.683 1.00 95.12 87 LEU A C 1
ATOM 703 O O . LEU A 1 87 ? 2.225 3.733 0.764 1.00 95.12 87 LEU A O 1
ATOM 707 N N . PHE A 1 88 ? 0.467 4.901 1.539 1.00 94.00 88 PHE A N 1
ATOM 708 C CA . PHE A 1 88 ? 0.198 5.602 0.285 1.00 94.00 88 PHE A CA 1
ATOM 709 C C . PHE A 1 88 ? 1.354 6.525 -0.113 1.00 94.00 88 PHE A C 1
ATOM 711 O O . PHE A 1 88 ? 1.822 6.462 -1.247 1.00 94.00 88 PHE A O 1
ATOM 718 N N . VAL A 1 89 ? 1.856 7.339 0.819 1.00 95.88 89 VAL A N 1
ATOM 719 C CA . VAL A 1 89 ? 2.976 8.256 0.563 1.00 95.88 89 VAL A CA 1
ATOM 720 C C . VAL A 1 89 ? 4.239 7.479 0.192 1.00 95.88 89 VAL A C 1
ATOM 722 O O . VAL A 1 89 ? 4.893 7.811 -0.795 1.00 95.88 89 VAL A O 1
ATOM 725 N N . VAL A 1 90 ? 4.564 6.412 0.926 1.00 96.12 90 VAL A N 1
ATOM 726 C CA . VAL A 1 90 ? 5.727 5.561 0.634 1.00 96.12 90 VAL A CA 1
ATOM 727 C C . VAL A 1 90 ? 5.591 4.895 -0.736 1.00 96.12 90 VAL A C 1
ATOM 729 O O . VAL A 1 90 ? 6.549 4.896 -1.511 1.00 96.12 90 VAL A O 1
ATOM 732 N N . ALA A 1 91 ? 4.412 4.371 -1.075 1.00 94.94 91 ALA A N 1
ATOM 733 C CA . ALA A 1 91 ? 4.155 3.790 -2.389 1.00 94.94 91 ALA A CA 1
ATOM 734 C C . ALA A 1 91 ? 4.299 4.827 -3.515 1.00 94.94 91 ALA A C 1
ATOM 736 O O . ALA A 1 91 ? 5.000 4.575 -4.495 1.00 94.94 91 ALA A O 1
ATOM 737 N N . ALA A 1 92 ? 3.714 6.016 -3.355 1.00 94.62 92 ALA A N 1
ATOM 738 C CA . ALA A 1 92 ? 3.818 7.096 -4.332 1.00 94.62 92 ALA A CA 1
ATOM 739 C C . ALA A 1 92 ? 5.277 7.530 -4.549 1.00 94.62 92 ALA A C 1
ATOM 741 O O . ALA A 1 92 ? 5.742 7.606 -5.687 1.00 94.62 92 ALA A O 1
ATOM 742 N N . LEU A 1 93 ? 6.032 7.743 -3.467 1.00 96.81 93 LEU A N 1
ATOM 743 C CA . LEU A 1 93 ? 7.450 8.103 -3.541 1.00 96.81 93 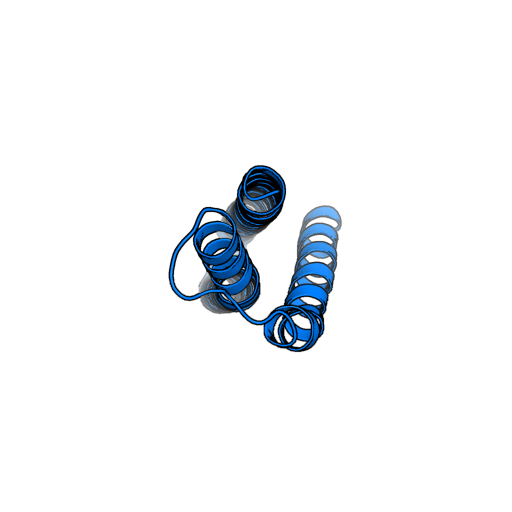LEU A CA 1
ATOM 744 C C . LEU A 1 93 ? 8.283 7.005 -4.207 1.00 96.81 93 LEU A C 1
ATOM 746 O O . LEU A 1 93 ? 9.139 7.303 -5.039 1.00 96.81 93 LEU A O 1
ATOM 750 N N . THR A 1 94 ? 8.021 5.737 -3.887 1.00 95.44 94 THR A N 1
ATOM 751 C CA . THR A 1 94 ? 8.774 4.615 -4.464 1.00 95.44 94 THR A CA 1
ATOM 752 C C . THR A 1 94 ? 8.481 4.451 -5.955 1.00 95.44 94 THR A C 1
ATOM 754 O O . THR A 1 94 ? 9.410 4.214 -6.726 1.00 95.44 94 THR A O 1
ATOM 757 N N . LEU A 1 95 ? 7.237 4.676 -6.396 1.00 93.69 95 LEU A N 1
ATOM 758 C CA . LEU A 1 95 ? 6.897 4.724 -7.822 1.00 93.69 95 LEU A CA 1
ATOM 759 C C . LEU A 1 95 ? 7.609 5.874 -8.541 1.00 93.69 95 LEU A C 1
ATOM 761 O O . LEU A 1 95 ? 8.196 5.659 -9.600 1.00 93.69 95 LEU A O 1
ATOM 765 N N . ILE A 1 96 ? 7.633 7.076 -7.957 1.00 94.50 96 ILE A N 1
ATOM 766 C CA . ILE A 1 96 ? 8.366 8.218 -8.527 1.00 94.50 96 ILE A CA 1
ATOM 767 C C . ILE A 1 96 ? 9.861 7.892 -8.659 1.00 94.50 96 ILE A C 1
ATOM 769 O O . ILE A 1 96 ? 10.468 8.157 -9.699 1.00 94.50 96 ILE A O 1
ATOM 773 N N . LEU A 1 97 ? 10.465 7.293 -7.628 1.00 93.56 97 LEU A N 1
ATOM 774 C CA . LEU A 1 97 ? 11.871 6.877 -7.650 1.00 93.56 97 LEU A CA 1
ATOM 775 C C . LEU A 1 97 ? 12.137 5.778 -8.683 1.00 93.56 97 LEU A C 1
ATOM 777 O O . LEU A 1 97 ? 13.167 5.822 -9.357 1.00 93.56 97 LEU A O 1
ATOM 781 N N . SER A 1 98 ? 11.208 4.836 -8.835 1.00 92.56 98 SER A N 1
ATOM 782 C CA . SER A 1 98 ? 11.236 3.799 -9.866 1.00 92.56 98 SER A CA 1
ATOM 783 C C . SER A 1 98 ? 11.316 4.424 -11.263 1.00 92.56 98 SER A C 1
ATOM 785 O O . SER A 1 98 ? 12.289 4.183 -11.980 1.00 92.56 98 SER A O 1
ATOM 787 N N . PHE A 1 99 ? 10.390 5.326 -11.608 1.00 90.75 99 PHE A N 1
ATOM 788 C CA . PHE A 1 99 ? 10.401 6.014 -12.903 1.00 90.75 99 PHE A CA 1
ATOM 789 C C . PHE A 1 99 ? 11.645 6.882 -13.104 1.00 90.75 99 PHE A C 1
ATOM 791 O O . PHE A 1 99 ? 12.244 6.871 -14.179 1.00 90.75 99 PHE A O 1
ATOM 798 N N . LYS A 1 100 ? 12.087 7.603 -12.066 1.00 91.94 100 LYS A N 1
ATOM 799 C CA . LYS A 1 100 ? 13.319 8.404 -12.125 1.00 91.94 100 LYS A CA 1
ATOM 800 C C . LYS A 1 100 ? 14.553 7.534 -12.372 1.00 91.94 100 LYS A C 1
ATOM 802 O O . LYS A 1 100 ? 15.460 7.968 -13.075 1.00 91.94 100 LYS A O 1
ATOM 807 N N . SER A 1 101 ? 14.604 6.333 -11.793 1.00 89.19 101 SER A N 1
ATOM 808 C CA . SER A 1 101 ? 15.682 5.373 -12.041 1.00 89.19 101 SER A CA 1
ATOM 809 C C . SER A 1 101 ? 15.633 4.849 -13.472 1.00 89.19 101 SER A C 1
ATOM 811 O O . SER A 1 101 ? 16.678 4.789 -14.106 1.00 89.19 101 SER A O 1
ATOM 813 N N . MET A 1 102 ? 14.445 4.535 -14.000 1.00 87.19 102 MET A N 1
ATOM 814 C CA . MET A 1 102 ? 14.313 4.075 -15.386 1.00 87.19 102 MET A CA 1
ATOM 815 C C . MET A 1 102 ? 14.741 5.132 -16.397 1.00 87.19 102 MET A C 1
ATOM 817 O O . MET A 1 102 ? 15.531 4.829 -17.277 1.00 87.19 102 MET A O 1
ATOM 821 N N . ARG A 1 103 ? 14.314 6.385 -16.213 1.00 84.75 103 ARG A N 1
ATOM 822 C CA . ARG A 1 103 ? 14.651 7.491 -17.120 1.00 84.75 103 ARG A CA 1
ATOM 823 C C . ARG A 1 103 ? 16.137 7.861 -17.127 1.00 84.75 103 ARG A C 1
ATOM 825 O O . ARG A 1 103 ? 16.615 8.416 -18.098 1.00 84.75 103 ARG A O 1
ATOM 832 N N . LYS A 1 104 ? 16.877 7.600 -16.044 1.00 76.44 104 LYS A N 1
ATOM 833 C CA . LYS A 1 104 ? 18.338 7.804 -16.015 1.00 76.44 104 LYS A CA 1
ATOM 834 C C . LYS A 1 104 ? 19.111 6.773 -16.851 1.00 76.44 104 LYS A C 1
ATOM 836 O O . LYS A 1 104 ? 20.328 6.891 -16.937 1.00 76.44 104 LYS A O 1
ATOM 841 N N . ALA A 1 105 ? 18.443 5.726 -17.336 1.00 58.94 105 ALA A N 1
ATOM 842 C CA . ALA A 1 105 ? 19.047 4.714 -18.194 1.00 58.94 105 ALA A CA 1
ATOM 843 C C . ALA A 1 105 ? 19.063 5.115 -19.680 1.00 58.94 105 ALA A C 1
ATOM 845 O O . ALA A 1 105 ? 19.799 4.480 -20.431 1.00 58.94 105 ALA A O 1
ATOM 846 N N . ASP A 1 106 ? 18.274 6.130 -20.059 1.00 52.66 106 ASP A N 1
ATOM 847 C CA . ASP A 1 106 ? 18.249 6.758 -21.388 1.00 52.66 106 ASP A CA 1
ATOM 848 C C . ASP A 1 106 ? 19.223 7.949 -21.439 1.00 52.66 106 ASP A C 1
ATOM 850 O O . ASP A 1 106 ? 19.870 8.139 -22.493 1.00 52.66 106 ASP A O 1
#

pLDDT: mean 88.65, std 8.44, range [52.66, 96.81]

Secondary structure (DSSP, 8-state):
-HHHHHHHHHHHHHHHHHHHHHHHHHTS---SSSHHHHHHHHHHHHHHHHHHHHHHHHHHHHHHHTT--HHHHHHHHHHHHHHHHHHHHHHHHHHHHHHHHHHTT-

Sequence (106 aa):
MPHFLSIQLFTGVIAGLFVVGLPVWLLGLPGVDGHYARGWKLGLNTLFFYPILWLLNRTVYWRAINRSSESELAQWQTLSGLIYIVLFVVAALTLILSFKSMRKAD

Radius of gyration: 16.76 Å; Cα contacts (8 Å, |Δi|>4): 92; chains: 1; bounding box: 38×19×45 Å

Foldseek 3Di:
DVVLVVLLVVLQVVLVVLQVCLVVLVVDDADPDFLLNVLSVLLNCLSPVLNVQSVVLVVVLVVDVVVDDPVCNVVSSVVSSVSSVVSVVVSVVSNVSSVVSNVVRD

Mean predicted aligned error: 5.1 Å

Solvent-accessible surface area (backbone atoms only — not comparable to full-atom values): 5654 Å² total; per-residue (Å²): 117,70,69,58,54,50,52,51,52,53,55,46,52,51,30,52,50,27,58,65,42,43,64,64,54,67,70,56,79,65,58,96,77,52,45,35,27,54,10,52,53,44,32,51,50,41,37,56,47,50,38,52,54,51,50,48,53,51,51,52,50,55,57,46,55,78,73,47,55,82,80,48,41,61,53,53,50,51,53,54,47,51,50,53,51,52,54,48,52,52,42,52,52,43,42,53,50,12,54,55,30,30,61,72,58,112